Protein AF-A0AAV4CUU0-F1 (afdb_monomer_lite)

Sequence (108 aa):
MEKHHKYASILYEVKQIEFQIRSVKEDINSLKQEMEILRLEQKWGIDSAGNRTVPTAEDQAVELSQKLVDYPFLVEDTVKALRLKKIDLQSDLKELVKRSSDVELSFS

Structure (mmCIF, N/CA/C/O backbone):
data_AF-A0AAV4CUU0-F1
#
_entry.id   AF-A0AAV4CUU0-F1
#
loop_
_atom_site.group_PDB
_atom_site.id
_atom_site.type_symbol
_atom_site.label_atom_id
_atom_site.label_alt_id
_atom_site.label_comp_id
_atom_site.label_asym_id
_atom_site.label_entity_id
_atom_site.label_seq_id
_atom_site.pdbx_PDB_ins_code
_atom_site.Cartn_x
_atom_site.Cartn_y
_atom_site.Cartn_z
_atom_site.occupancy
_atom_site.B_iso_or_equiv
_atom_site.auth_seq_id
_atom_site.auth_comp_id
_atom_site.auth_asym_id
_atom_site.auth_atom_id
_atom_site.pdbx_PDB_model_num
ATOM 1 N N . MET A 1 1 ? 29.923 35.399 -30.303 1.00 63.88 1 MET A N 1
ATOM 2 C CA . MET A 1 1 ? 28.589 35.185 -29.692 1.00 63.88 1 MET A CA 1
ATOM 3 C C . MET A 1 1 ? 27.964 33.841 -30.065 1.00 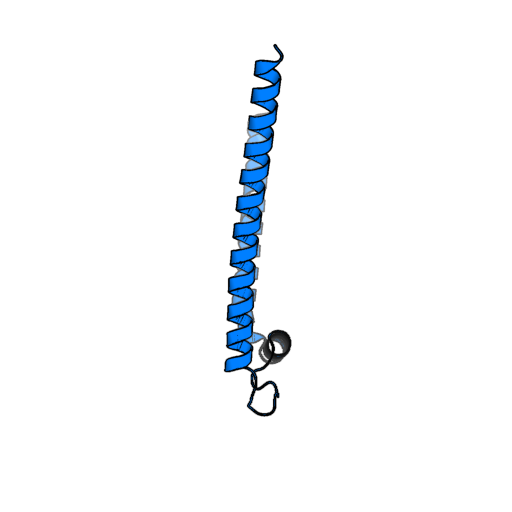63.88 1 MET A C 1
ATOM 5 O O . MET A 1 1 ? 27.523 33.140 -29.169 1.00 63.88 1 MET A O 1
ATOM 9 N N . GLU A 1 2 ? 28.001 33.414 -31.330 1.00 82.00 2 GLU A N 1
ATOM 10 C CA . GLU A 1 2 ? 27.383 32.152 -31.789 1.00 82.00 2 GLU A CA 1
ATOM 11 C C . GLU A 1 2 ? 27.870 30.879 -31.059 1.00 82.00 2 GLU A C 1
ATOM 13 O O . GLU A 1 2 ? 27.068 30.027 -30.685 1.00 82.00 2 GLU A O 1
ATOM 18 N N . LYS A 1 3 ? 29.176 30.772 -30.771 1.00 86.69 3 LYS A N 1
ATOM 19 C CA . LYS A 1 3 ? 29.745 29.638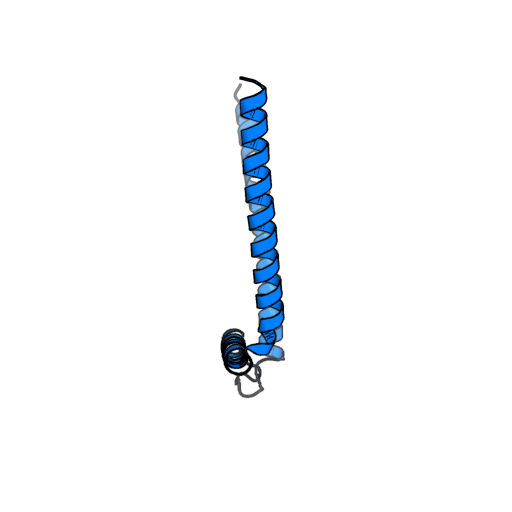 -30.015 1.00 86.69 3 LYS A CA 1
ATOM 20 C C . LYS A 1 3 ? 29.209 29.543 -28.582 1.00 86.69 3 LYS A C 1
ATOM 22 O O . LYS A 1 3 ? 28.949 28.444 -28.107 1.00 86.69 3 LYS A O 1
ATOM 27 N N . HIS A 1 4 ? 29.004 30.681 -27.917 1.00 86.81 4 HIS A N 1
ATOM 28 C CA . HIS A 1 4 ? 28.432 30.715 -26.567 1.00 86.81 4 HIS A CA 1
ATOM 29 C C . HIS A 1 4 ? 26.961 30.295 -26.569 1.00 86.81 4 HIS A C 1
ATOM 31 O O . HIS A 1 4 ? 26.530 29.592 -25.662 1.00 86.81 4 HIS A O 1
ATOM 37 N N . HIS A 1 5 ? 26.212 30.668 -27.609 1.00 89.75 5 HIS A N 1
ATOM 38 C CA . HIS A 1 5 ? 24.814 30.271 -27.753 1.00 89.75 5 HIS A CA 1
ATOM 39 C C . HIS A 1 5 ? 24.674 28.762 -28.009 1.00 89.75 5 HIS A C 1
ATOM 41 O O . HIS A 1 5 ? 23.885 28.095 -27.347 1.00 89.75 5 HIS A O 1
ATOM 47 N N . LYS A 1 6 ? 25.519 28.196 -28.885 1.00 94.69 6 LYS A N 1
ATOM 48 C CA . LYS A 1 6 ? 25.593 26.741 -29.110 1.00 94.69 6 LYS A CA 1
ATOM 49 C C . LYS A 1 6 ? 25.977 25.984 -27.836 1.00 94.69 6 LYS A C 1
ATOM 51 O O . LYS A 1 6 ? 25.340 24.991 -27.508 1.00 94.69 6 LYS A O 1
ATOM 56 N N . TYR A 1 7 ? 26.963 26.480 -27.088 1.00 94.81 7 TYR A N 1
ATOM 57 C CA . TYR A 1 7 ? 27.356 25.892 -25.805 1.00 94.81 7 TYR A CA 1
ATOM 58 C C . TYR A 1 7 ? 26.206 25.895 -24.785 1.00 94.81 7 TYR A C 1
ATOM 60 O O . TYR A 1 7 ? 25.944 24.876 -24.153 1.00 94.81 7 TYR A O 1
ATOM 68 N N . ALA A 1 8 ? 25.483 27.013 -24.661 1.00 95.19 8 ALA A N 1
ATOM 69 C CA . ALA A 1 8 ? 24.335 27.118 -23.764 1.00 95.19 8 ALA A CA 1
ATOM 70 C C . ALA A 1 8 ? 23.187 26.172 -24.161 1.00 95.19 8 ALA A C 1
ATOM 72 O O . ALA A 1 8 ? 22.595 25.545 -23.285 1.00 95.19 8 ALA A O 1
ATOM 73 N N . SER A 1 9 ? 22.915 26.029 -25.464 1.00 96.50 9 SER A N 1
ATOM 74 C CA . SER A 1 9 ? 21.908 25.091 -25.985 1.00 96.50 9 SER A CA 1
ATOM 75 C C . SER A 1 9 ? 22.251 23.645 -25.631 1.00 96.50 9 SER A C 1
ATOM 77 O O . SER A 1 9 ? 21.431 22.943 -25.049 1.00 96.50 9 SER A O 1
ATOM 79 N N . ILE A 1 10 ? 23.494 23.227 -25.890 1.00 96.88 10 ILE A N 1
ATOM 80 C CA . ILE A 1 10 ? 23.960 21.869 -25.574 1.00 96.88 10 ILE A CA 1
ATOM 81 C C . ILE A 1 10 ? 23.881 21.612 -24.065 1.00 96.88 10 ILE A C 1
ATOM 83 O O . ILE A 1 10 ? 23.426 20.555 -23.640 1.00 96.88 10 ILE A O 1
ATOM 87 N N . LEU A 1 11 ? 24.275 22.582 -23.233 1.00 97.06 11 LEU A N 1
ATOM 88 C CA . LEU A 1 11 ? 24.191 22.441 -21.779 1.00 97.06 11 LEU A CA 1
ATOM 89 C C . LEU A 1 11 ? 22.742 22.262 -21.299 1.00 97.06 11 LEU A C 1
ATOM 91 O O . LEU A 1 11 ? 22.490 21.502 -20.364 1.00 97.06 11 LEU A O 1
ATOM 95 N N . TYR A 1 12 ? 21.792 22.962 -21.921 1.00 97.38 12 TYR A N 1
ATOM 96 C CA . TYR A 1 12 ? 20.374 22.801 -21.620 1.00 97.38 12 TYR A CA 1
ATOM 97 C C . TYR A 1 12 ? 19.872 21.408 -22.018 1.00 97.38 12 TYR A C 1
ATOM 99 O O . TYR A 1 12 ? 19.243 20.739 -21.200 1.00 97.38 12 TYR A O 1
ATOM 107 N N . GLU A 1 13 ? 20.203 20.942 -23.222 1.00 97.81 13 GLU A N 1
ATOM 108 C CA . GLU A 1 13 ? 19.837 19.603 -23.697 1.00 97.81 13 GLU A CA 1
ATOM 109 C C . GLU A 1 13 ? 20.405 18.500 -22.797 1.00 97.81 13 GLU A C 1
ATOM 111 O O . GLU A 1 13 ? 19.669 17.597 -22.404 1.00 97.81 13 GLU A O 1
ATOM 116 N N . VAL A 1 14 ? 21.672 18.610 -22.378 1.00 98.06 14 VAL A N 1
ATOM 117 C CA . VAL A 1 14 ? 22.288 17.665 -21.430 1.00 98.06 14 VAL A CA 1
ATOM 118 C C . VAL A 1 14 ? 21.495 17.606 -20.125 1.00 98.06 14 VAL A C 1
ATOM 120 O O . VAL A 1 14 ? 21.162 16.516 -19.666 1.00 98.06 14 VAL A O 1
ATOM 123 N N . LYS A 1 15 ? 21.115 18.756 -19.554 1.00 98.06 15 LYS A N 1
ATOM 124 C CA . LYS A 1 15 ? 20.310 18.795 -18.321 1.00 98.06 15 LYS A CA 1
ATOM 125 C C . LYS A 1 15 ? 18.935 18.146 -18.492 1.00 98.06 15 LYS A C 1
ATOM 127 O O . LYS A 1 15 ? 18.463 17.480 -17.571 1.00 98.06 15 LYS A O 1
ATOM 132 N N . GLN A 1 16 ? 18.291 18.339 -19.645 1.00 98.25 16 GLN A N 1
ATOM 133 C CA . GLN A 1 16 ? 17.004 17.703 -19.944 1.00 98.25 16 GLN A CA 1
ATOM 134 C C . GLN A 1 16 ? 17.149 16.184 -20.055 1.00 98.25 16 GLN A C 1
ATOM 136 O O . GLN A 1 16 ? 16.378 15.447 -19.444 1.00 98.25 16 GLN A O 1
ATOM 141 N N . ILE A 1 17 ? 18.179 15.712 -20.759 1.00 98.31 17 ILE A N 1
ATOM 142 C CA . ILE A 1 17 ? 18.470 14.282 -20.893 1.00 98.31 17 ILE A CA 1
ATOM 143 C C . ILE A 1 17 ? 18.784 13.664 -19.525 1.00 98.31 17 ILE A C 1
ATOM 145 O O . ILE A 1 17 ? 18.261 12.604 -19.195 1.00 98.31 17 ILE A O 1
ATOM 149 N N . GLU A 1 18 ? 19.576 14.327 -18.682 1.00 98.38 18 GLU A N 1
ATOM 150 C CA . GLU A 1 18 ? 19.858 13.857 -17.320 1.00 98.38 18 GLU A CA 1
ATOM 151 C C . GLU A 1 18 ? 18.591 13.736 -16.467 1.00 98.38 18 GLU A C 1
ATOM 153 O O . GLU A 1 18 ? 18.452 12.782 -15.697 1.00 98.38 18 GLU A O 1
ATOM 158 N N . PHE A 1 19 ? 17.663 14.687 -16.596 1.00 98.31 19 PHE A N 1
ATOM 159 C CA . PHE A 1 19 ? 16.367 14.620 -15.926 1.00 98.31 19 PHE A CA 1
ATOM 160 C C . PHE A 1 19 ? 15.542 13.426 -16.420 1.00 98.31 19 PHE A C 1
ATOM 162 O O . PHE A 1 19 ? 15.065 12.637 -15.605 1.00 98.31 19 PHE A O 1
ATOM 169 N N . GLN A 1 20 ? 15.445 13.242 -17.738 1.00 98.38 20 GLN A N 1
ATOM 170 C CA . GLN A 1 20 ? 14.737 12.109 -18.337 1.00 98.38 20 GLN A CA 1
ATOM 171 C C . GLN A 1 20 ? 15.341 10.765 -17.910 1.00 98.38 20 GLN A C 1
ATOM 173 O O . GLN A 1 20 ? 14.606 9.851 -17.548 1.00 98.38 20 GLN A O 1
ATOM 178 N N . ILE A 1 21 ? 16.673 10.651 -17.867 1.00 98.38 21 ILE A N 1
ATOM 179 C CA . ILE A 1 21 ? 17.365 9.444 -17.389 1.00 98.38 21 ILE A CA 1
ATOM 180 C C . ILE A 1 21 ? 16.991 9.133 -15.937 1.00 98.38 21 ILE A C 1
ATOM 182 O O . ILE A 1 21 ? 16.811 7.963 -15.598 1.00 98.38 21 ILE A O 1
ATOM 186 N N . ARG A 1 22 ? 16.897 10.145 -15.063 1.00 98.44 22 ARG A N 1
ATOM 187 C CA . ARG A 1 22 ? 16.471 9.932 -13.670 1.00 98.44 22 ARG A CA 1
ATOM 188 C C . ARG A 1 22 ? 15.024 9.453 -13.594 1.00 98.44 22 ARG A C 1
ATOM 190 O O . ARG A 1 22 ? 14.790 8.436 -12.954 1.00 98.44 22 ARG A O 1
ATOM 197 N N . SER A 1 23 ? 14.111 10.108 -14.310 1.00 98.38 23 SER A N 1
ATOM 198 C CA . SER A 1 23 ? 12.695 9.715 -14.361 1.00 98.38 23 SER A CA 1
ATOM 199 C C . SER A 1 23 ? 12.529 8.265 -14.817 1.00 98.38 23 SER A C 1
ATOM 201 O O . SER A 1 23 ? 11.920 7.460 -14.126 1.00 98.38 23 SER A O 1
ATOM 203 N N . VAL A 1 24 ? 13.169 7.881 -15.926 1.00 98.50 24 VAL A N 1
ATOM 204 C CA . VAL A 1 24 ? 13.076 6.509 -16.448 1.00 98.50 24 VAL A CA 1
ATOM 205 C C . VAL A 1 24 ? 13.667 5.489 -15.469 1.00 98.50 24 VAL A C 1
ATOM 207 O O . VAL A 1 24 ? 13.171 4.371 -15.363 1.00 98.50 24 VAL A O 1
ATOM 210 N N . LYS A 1 25 ?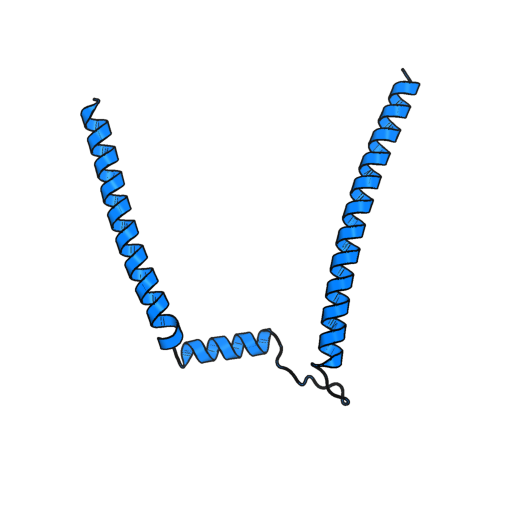 14.724 5.842 -14.727 1.00 98.44 25 LYS A N 1
ATOM 211 C CA . LYS A 1 25 ? 15.269 4.960 -13.682 1.00 98.44 25 LYS A CA 1
ATOM 212 C C . LYS A 1 25 ? 14.281 4.743 -12.538 1.00 98.44 25 LYS A C 1
ATOM 214 O O . LYS A 1 25 ? 14.222 3.630 -12.017 1.00 98.44 25 LYS A O 1
ATOM 219 N N . GLU A 1 26 ? 13.551 5.779 -12.141 1.00 98.38 26 GLU A N 1
ATOM 220 C CA . GLU A 1 26 ? 12.500 5.681 -11.125 1.00 98.38 26 GLU A CA 1
ATOM 221 C C . GLU A 1 26 ? 11.364 4.783 -11.623 1.00 98.38 26 GLU A C 1
ATOM 223 O O . GLU A 1 26 ? 11.032 3.813 -10.944 1.00 98.38 26 GLU A O 1
ATOM 228 N N . ASP A 1 27 ? 10.888 4.994 -12.852 1.00 98.44 27 ASP A N 1
ATOM 229 C CA . ASP A 1 27 ? 9.844 4.166 -13.469 1.00 98.44 27 ASP A CA 1
ATOM 230 C C . ASP A 1 27 ? 10.257 2.689 -13.563 1.00 98.44 27 ASP A C 1
ATOM 232 O O . ASP A 1 27 ? 9.495 1.793 -13.198 1.00 98.44 27 ASP A O 1
ATOM 236 N N . ILE A 1 28 ? 11.496 2.409 -13.988 1.00 98.38 28 ILE A N 1
ATOM 237 C CA . ILE A 1 28 ? 12.038 1.041 -14.039 1.00 98.38 28 ILE A CA 1
ATOM 238 C C . ILE A 1 28 ? 12.052 0.400 -12.648 1.00 98.38 28 ILE A C 1
ATOM 240 O O . ILE A 1 28 ? 11.794 -0.798 -12.520 1.00 98.38 28 ILE A O 1
ATOM 244 N N . ASN A 1 29 ? 12.387 1.158 -11.604 1.00 98.19 29 ASN A N 1
ATOM 245 C CA 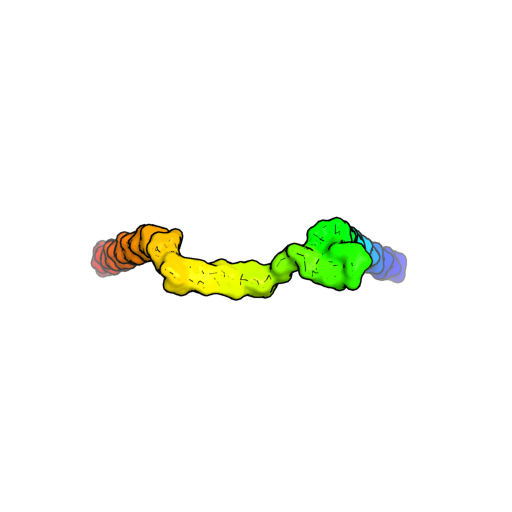. ASN A 1 29 ? 12.408 0.628 -10.244 1.00 98.19 29 ASN A CA 1
ATOM 246 C C . ASN A 1 29 ? 10.995 0.342 -9.727 1.00 98.19 29 ASN A C 1
ATOM 248 O O . ASN A 1 29 ? 10.794 -0.718 -9.134 1.00 98.19 29 ASN A O 1
ATOM 252 N N . SER A 1 30 ? 10.028 1.220 -10.000 1.00 97.94 30 SER A N 1
ATOM 253 C CA . SER A 1 30 ? 8.615 0.994 -9.673 1.00 97.94 30 SER A CA 1
ATOM 254 C C . SER A 1 30 ? 8.078 -0.253 -10.377 1.00 97.94 30 SER A C 1
ATOM 256 O O . SER A 1 30 ? 7.559 -1.156 -9.727 1.00 97.94 30 SER A O 1
ATOM 258 N N . LEU A 1 31 ? 8.331 -0.390 -11.683 1.00 98.25 31 LEU A N 1
ATOM 259 C CA . LEU A 1 31 ? 7.916 -1.566 -12.455 1.00 98.25 31 LEU A CA 1
ATOM 260 C C . LEU A 1 31 ? 8.538 -2.868 -11.938 1.00 98.25 31 LEU A C 1
ATOM 262 O O . LEU A 1 31 ? 7.877 -3.903 -11.904 1.00 98.25 31 LEU A O 1
ATOM 266 N N . LYS A 1 32 ? 9.805 -2.840 -11.504 1.00 97.88 32 LYS A N 1
ATOM 267 C CA . LYS A 1 32 ? 10.439 -4.012 -10.877 1.00 97.88 32 LYS A CA 1
ATOM 268 C C . LYS A 1 32 ? 9.737 -4.422 -9.585 1.00 97.88 32 LYS A C 1
ATOM 270 O O . LYS A 1 32 ? 9.610 -5.617 -9.331 1.00 97.88 32 LYS A O 1
ATOM 275 N N . GLN A 1 33 ? 9.308 -3.455 -8.776 1.00 97.56 33 GLN A N 1
ATOM 276 C CA . GLN A 1 33 ? 8.567 -3.729 -7.545 1.00 97.56 33 GLN A CA 1
ATOM 277 C C . GLN A 1 33 ? 7.184 -4.307 -7.856 1.00 97.56 33 GLN A C 1
ATOM 279 O O . GLN A 1 33 ? 6.824 -5.335 -7.289 1.00 97.56 33 GLN A O 1
ATOM 284 N N . GLU A 1 34 ? 6.452 -3.716 -8.803 1.00 96.75 34 GLU A N 1
ATOM 285 C CA . GLU A 1 34 ? 5.146 -4.221 -9.248 1.00 96.75 34 GLU A CA 1
ATOM 286 C C . GLU A 1 34 ? 5.241 -5.649 -9.799 1.00 96.75 34 GLU A C 1
ATOM 288 O O . GLU A 1 34 ? 4.454 -6.517 -9.422 1.00 96.75 34 GLU A O 1
ATOM 293 N N . MET A 1 35 ? 6.247 -5.933 -10.632 1.00 96.56 35 MET A N 1
ATOM 294 C CA . MET A 1 35 ? 6.484 -7.285 -11.142 1.00 96.56 35 MET A CA 1
ATOM 295 C C . MET A 1 35 ? 6.751 -8.296 -10.026 1.00 96.56 35 MET A C 1
ATOM 297 O O . MET A 1 35 ? 6.274 -9.427 -10.109 1.00 96.56 35 MET A O 1
ATOM 301 N N . GLU A 1 36 ? 7.512 -7.922 -8.997 1.00 95.69 36 GLU A N 1
ATOM 302 C CA . GLU A 1 36 ? 7.786 -8.823 -7.877 1.00 95.69 36 GLU A CA 1
ATOM 303 C C . GLU A 1 36 ? 6.527 -9.086 -7.044 1.00 95.69 36 GLU A C 1
ATOM 305 O O . GLU A 1 36 ? 6.279 -10.232 -6.666 1.00 95.69 36 GLU A O 1
ATOM 310 N N . ILE A 1 37 ? 5.693 -8.065 -6.824 1.00 91.19 37 ILE A N 1
ATOM 311 C CA . ILE A 1 37 ? 4.389 -8.219 -6.165 1.00 91.19 37 ILE A CA 1
ATOM 312 C C . ILE A 1 37 ? 3.517 -9.198 -6.956 1.00 91.19 37 ILE A C 1
ATOM 314 O O . ILE A 1 37 ? 3.069 -10.197 -6.398 1.00 91.19 37 ILE A O 1
ATOM 318 N N . LEU A 1 38 ? 3.358 -8.987 -8.266 1.00 90.62 38 LEU A N 1
ATOM 319 C CA . LEU A 1 38 ? 2.562 -9.870 -9.126 1.00 90.62 38 LEU A CA 1
ATOM 320 C C . LEU A 1 38 ? 3.102 -11.304 -9.148 1.00 90.62 38 LEU A C 1
ATOM 322 O O . LEU A 1 38 ? 2.337 -12.268 -9.108 1.00 90.62 38 LEU A O 1
ATOM 326 N N . ARG A 1 39 ? 4.429 -11.472 -9.170 1.00 93.12 39 ARG A N 1
ATOM 327 C CA . ARG A 1 39 ? 5.068 -12.792 -9.104 1.00 93.12 39 ARG A CA 1
ATOM 328 C C . ARG A 1 39 ? 4.745 -13.503 -7.789 1.00 93.12 39 ARG A C 1
ATOM 330 O O . ARG A 1 39 ? 4.532 -14.717 -7.783 1.00 93.12 39 ARG A O 1
ATOM 337 N N . LEU A 1 40 ? 4.739 -12.777 -6.672 1.00 89.88 40 LEU A N 1
ATOM 338 C CA . LEU A 1 40 ? 4.373 -13.321 -5.366 1.00 89.88 40 LEU A CA 1
ATOM 339 C C . LEU A 1 40 ? 2.879 -13.649 -5.292 1.00 89.88 40 LEU A C 1
ATOM 341 O O . LEU A 1 40 ? 2.541 -14.730 -4.813 1.00 89.88 40 LEU A O 1
ATOM 345 N N . GLU A 1 41 ? 2.007 -12.789 -5.816 1.00 87.12 41 GLU A N 1
ATOM 346 C CA . GLU A 1 41 ? 0.568 -13.057 -5.908 1.00 87.12 41 GLU A CA 1
ATOM 347 C C . GLU A 1 41 ? 0.277 -14.307 -6.735 1.00 87.12 41 GLU A C 1
ATOM 349 O O . GLU A 1 41 ? -0.484 -15.166 -6.301 1.00 87.12 41 GLU A O 1
ATOM 354 N N . GLN A 1 42 ? 0.932 -14.470 -7.884 1.00 87.69 42 GLN A N 1
ATOM 355 C CA . GLN A 1 42 ? 0.776 -15.672 -8.698 1.00 87.69 42 GLN A CA 1
ATOM 356 C C . GLN A 1 42 ? 1.285 -16.923 -7.973 1.00 87.69 42 GLN A C 1
ATOM 358 O O . GLN A 1 42 ? 0.685 -17.987 -8.079 1.00 87.69 42 GLN A O 1
ATOM 363 N N . LYS A 1 43 ? 2.401 -16.812 -7.244 1.00 88.94 43 LYS A N 1
ATOM 364 C CA . LYS A 1 43 ? 3.014 -17.950 -6.551 1.00 88.94 43 LYS A CA 1
ATOM 365 C C . LYS A 1 43 ? 2.220 -18.401 -5.323 1.00 88.94 43 LYS A C 1
ATOM 367 O O . LYS A 1 43 ? 2.225 -19.590 -5.016 1.00 88.94 43 LYS A O 1
ATOM 372 N N . TRP A 1 44 ? 1.627 -17.462 -4.591 1.00 88.81 44 TRP A N 1
ATOM 373 C CA . TRP A 1 44 ? 1.075 -17.720 -3.257 1.00 88.81 44 TRP A CA 1
ATOM 374 C C . TRP A 1 44 ? -0.417 -17.440 -3.130 1.00 88.81 44 TRP A C 1
ATOM 376 O O . TRP A 1 44 ? -1.053 -17.983 -2.233 1.00 88.81 44 TRP A O 1
ATOM 386 N N . GLY A 1 45 ? -0.967 -16.594 -3.995 1.00 87.31 45 GLY A N 1
ATOM 387 C CA . GLY A 1 45 ? -2.357 -16.165 -3.936 1.00 87.31 45 GLY A CA 1
ATOM 388 C C . GLY A 1 45 ? -3.279 -16.842 -4.938 1.00 87.31 45 GLY A C 1
ATOM 389 O O . GLY A 1 45 ? -4.473 -16.562 -4.901 1.00 87.31 45 GLY A O 1
ATOM 390 N N . ILE A 1 46 ? -2.758 -17.701 -5.818 1.00 89.56 46 ILE A N 1
ATOM 391 C CA . ILE A 1 46 ? -3.525 -18.415 -6.845 1.00 89.56 46 ILE A CA 1
ATOM 392 C C . ILE A 1 46 ? -3.163 -19.909 -6.797 1.00 89.56 46 ILE A C 1
ATOM 394 O O . ILE A 1 46 ? -1.987 -20.258 -6.694 1.00 89.56 46 ILE A O 1
ATOM 398 N N . ASP A 1 47 ? -4.159 -20.796 -6.843 1.00 87.94 47 ASP A N 1
ATOM 399 C CA . ASP A 1 47 ? -3.952 -22.248 -6.925 1.00 87.94 47 ASP A CA 1
ATOM 400 C C . ASP A 1 47 ? -3.680 -22.737 -8.361 1.00 87.94 47 ASP A C 1
ATOM 402 O O . ASP A 1 47 ? -3.678 -21.985 -9.336 1.00 87.94 47 ASP A O 1
ATOM 406 N N . SER A 1 48 ? -3.464 -24.045 -8.512 1.00 86.12 48 SER A N 1
ATOM 407 C CA . SER A 1 48 ? -3.248 -24.686 -9.815 1.00 86.12 48 SER A CA 1
ATOM 408 C C . SER A 1 48 ? -4.466 -24.653 -10.747 1.00 86.12 48 SER A C 1
ATOM 410 O O . SER A 1 48 ? -4.308 -24.896 -11.943 1.00 86.12 48 SER A O 1
ATOM 412 N N . ALA A 1 49 ? -5.661 -24.361 -10.230 1.00 89.38 49 ALA A N 1
ATOM 413 C CA . ALA A 1 49 ? -6.886 -24.197 -11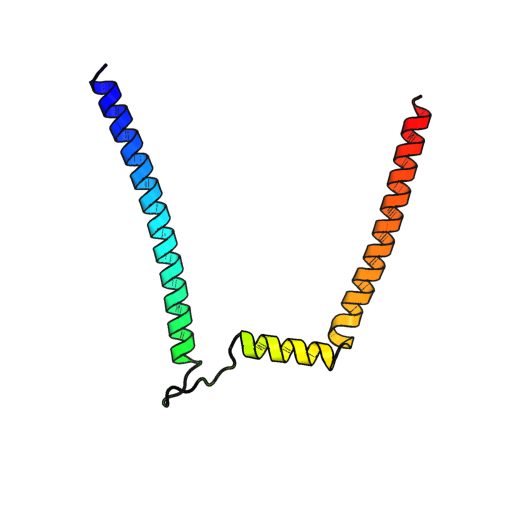.007 1.00 89.38 49 ALA A CA 1
ATOM 414 C C . ALA A 1 49 ? -7.139 -22.729 -11.403 1.00 89.38 49 ALA A C 1
ATOM 416 O O . ALA A 1 49 ? -8.119 -22.446 -12.092 1.00 89.38 49 ALA A O 1
ATOM 417 N N . GLY A 1 50 ? -6.252 -21.805 -11.016 1.00 85.69 50 GLY A N 1
ATOM 418 C CA . GLY A 1 50 ? -6.386 -20.380 -11.305 1.00 85.69 50 GLY A CA 1
ATOM 419 C C . GLY A 1 50 ? -7.313 -19.641 -10.340 1.00 85.69 50 GLY A C 1
ATOM 420 O O . GLY A 1 50 ? -7.636 -18.479 -10.584 1.00 85.69 50 GLY A O 1
ATOM 421 N N . ASN A 1 51 ? -7.738 -20.281 -9.250 1.00 88.38 51 ASN A N 1
ATOM 422 C CA . ASN A 1 51 ? -8.583 -19.649 -8.247 1.00 88.38 51 ASN A CA 1
ATOM 423 C C . ASN A 1 51 ? -7.729 -18.935 -7.209 1.00 88.38 51 ASN A C 1
ATOM 425 O O . ASN A 1 51 ? -6.680 -19.427 -6.789 1.00 88.38 51 ASN A O 1
ATOM 429 N N . ARG A 1 52 ? -8.210 -17.779 -6.757 1.00 87.62 52 ARG A N 1
ATOM 430 C CA . ARG A 1 52 ? -7.563 -17.032 -5.684 1.00 87.62 52 ARG A CA 1
ATOM 431 C C . ARG A 1 52 ? -7.719 -17.779 -4.353 1.00 87.62 52 ARG A C 1
ATOM 433 O O . ARG A 1 52 ? -8.831 -18.110 -3.954 1.00 87.62 52 ARG A O 1
ATOM 440 N N . THR A 1 53 ? -6.603 -18.033 -3.676 1.00 88.94 53 THR A N 1
ATOM 441 C CA . THR A 1 53 ? -6.531 -18.790 -2.412 1.00 88.94 53 THR A CA 1
ATOM 442 C C . THR A 1 53 ? -6.364 -17.909 -1.183 1.00 88.94 53 THR A C 1
ATOM 444 O O . THR A 1 53 ? -6.631 -18.355 -0.068 1.00 88.94 53 THR A O 1
ATOM 447 N N . VAL A 1 54 ? -5.919 -16.666 -1.374 1.00 86.88 54 VAL A N 1
ATOM 448 C CA . VAL A 1 54 ? -5.748 -15.673 -0.309 1.00 86.88 54 VAL A CA 1
ATOM 449 C C . VAL A 1 54 ? -6.734 -14.518 -0.506 1.00 86.88 54 VAL A C 1
ATOM 451 O O . VAL A 1 54 ? -6.923 -14.092 -1.646 1.00 86.88 54 VAL A O 1
ATOM 454 N N . PRO A 1 55 ? -7.354 -13.991 0.564 1.00 86.38 55 PRO A N 1
ATOM 455 C CA . PRO A 1 55 ? -8.255 -12.844 0.463 1.00 86.38 55 PRO A CA 1
ATOM 456 C C . PRO A 1 55 ? -7.547 -11.621 -0.123 1.00 86.38 55 PRO A C 1
ATOM 458 O O . PRO A 1 55 ? -6.371 -11.389 0.185 1.00 86.38 55 PRO A O 1
ATOM 461 N N . THR A 1 56 ? -8.251 -10.826 -0.933 1.00 86.00 56 THR A N 1
ATOM 462 C CA . THR A 1 56 ? -7.691 -9.565 -1.442 1.00 86.00 56 THR A CA 1
ATOM 463 C C . THR A 1 56 ? -7.548 -8.527 -0.332 1.00 86.00 56 THR A C 1
ATOM 465 O O . THR A 1 56 ? -8.058 -8.696 0.776 1.00 86.00 56 THR A O 1
ATOM 468 N N . ALA A 1 57 ? -6.861 -7.422 -0.625 1.00 85.38 57 ALA A N 1
ATOM 469 C CA . ALA A 1 57 ? -6.796 -6.295 0.299 1.00 85.38 57 ALA A CA 1
ATOM 470 C C . ALA A 1 57 ? -8.199 -5.748 0.624 1.00 85.38 57 ALA A C 1
ATOM 472 O O . ALA A 1 57 ? -8.475 -5.406 1.771 1.00 85.38 57 ALA A O 1
ATOM 473 N N . GLU A 1 58 ? -9.098 -5.708 -0.361 1.00 88.94 58 GLU A N 1
ATOM 474 C CA . GLU A 1 58 ? -10.492 -5.304 -0.180 1.00 88.94 58 GLU A CA 1
ATOM 475 C C . GLU A 1 58 ? -11.251 -6.283 0.721 1.00 88.94 58 GLU A C 1
ATOM 477 O O . GLU A 1 58 ? -11.914 -5.842 1.660 1.00 88.94 58 GLU A O 1
ATOM 482 N N . ASP A 1 59 ? -11.103 -7.594 0.499 1.00 90.94 59 ASP A N 1
ATOM 483 C CA . ASP A 1 59 ? -11.727 -8.617 1.347 1.00 90.94 59 ASP A CA 1
ATOM 484 C C . ASP A 1 59 ? -11.260 -8.481 2.805 1.00 90.94 59 ASP A C 1
ATOM 486 O O . ASP A 1 59 ? -12.067 -8.480 3.738 1.00 90.94 59 ASP A O 1
ATOM 490 N N . GLN A 1 60 ? -9.952 -8.290 3.006 1.00 92.25 60 GLN A N 1
ATOM 491 C CA . GLN A 1 60 ? -9.358 -8.083 4.329 1.00 92.25 60 GLN A CA 1
ATOM 492 C C . GLN A 1 60 ? -9.851 -6.785 4.981 1.00 92.25 60 GLN A C 1
ATOM 494 O O . GLN A 1 60 ? -10.114 -6.758 6.184 1.00 92.25 60 GLN A O 1
ATOM 499 N N . ALA A 1 61 ? -9.999 -5.705 4.210 1.00 93.62 61 ALA A N 1
ATOM 500 C CA . ALA A 1 61 ? -10.503 -4.429 4.711 1.00 93.62 61 ALA A CA 1
ATOM 501 C C . ALA A 1 61 ? -11.964 -4.532 5.168 1.00 93.62 61 ALA A C 1
ATOM 503 O O . ALA A 1 61 ? -12.332 -3.960 6.200 1.00 93.62 61 ALA A O 1
ATOM 504 N N . VAL A 1 62 ? -12.789 -5.289 4.442 1.00 95.19 62 VAL A N 1
ATOM 505 C CA . VAL A 1 62 ? -14.173 -5.578 4.836 1.00 95.19 62 VAL A CA 1
ATOM 506 C C . VAL A 1 62 ? -14.199 -6.416 6.114 1.00 95.19 62 VAL A C 1
ATOM 508 O O . VAL A 1 62 ? -14.906 -6.059 7.055 1.00 95.19 62 VAL A O 1
ATOM 511 N N . GLU A 1 63 ? -13.388 -7.475 6.197 1.00 93.88 63 GLU A N 1
ATOM 512 C CA . GLU A 1 63 ? -13.300 -8.322 7.393 1.00 93.88 63 GLU A CA 1
ATOM 513 C C . GLU A 1 63 ? -12.873 -7.520 8.633 1.00 93.88 63 GLU A C 1
ATOM 515 O O . GLU A 1 63 ? -13.486 -7.631 9.696 1.00 93.88 63 GLU A O 1
ATOM 520 N N . LEU A 1 64 ? -11.845 -6.677 8.504 1.00 92.50 64 LEU A N 1
ATOM 521 C CA . LEU A 1 64 ? -11.390 -5.799 9.582 1.00 92.50 64 LEU A CA 1
ATOM 522 C C . LEU A 1 64 ? -12.481 -4.816 10.007 1.00 92.50 64 LEU A C 1
ATOM 524 O O . LEU A 1 64 ? -12.697 -4.622 11.203 1.00 92.50 64 LEU A O 1
ATOM 528 N N . SER A 1 65 ? -13.190 -4.227 9.044 1.00 92.75 65 SER A N 1
ATOM 529 C CA . SER A 1 65 ? -14.294 -3.305 9.322 1.00 92.75 65 SER A CA 1
ATOM 530 C C . SER A 1 65 ? -15.414 -3.997 10.096 1.00 92.75 65 SER A C 1
ATOM 532 O O . SER A 1 65 ? -15.909 -3.445 11.077 1.00 92.75 65 SER A O 1
ATOM 534 N N . GLN A 1 66 ? -15.762 -5.230 9.720 1.00 94.69 66 GLN A N 1
ATOM 535 C CA . GLN A 1 66 ? -16.753 -6.021 10.445 1.00 94.69 66 GLN A CA 1
ATOM 536 C C . GLN A 1 66 ? -16.277 -6.351 11.865 1.00 94.69 66 GLN A C 1
ATOM 538 O O . GLN A 1 66 ? -17.016 -6.140 12.822 1.00 94.69 66 GLN A O 1
ATOM 543 N N . LYS A 1 67 ? -15.014 -6.763 12.037 1.00 93.25 67 LYS A N 1
ATOM 544 C CA . LYS A 1 67 ? -14.438 -7.010 13.370 1.00 93.25 67 LYS A CA 1
ATOM 545 C C . LYS A 1 67 ? -14.469 -5.772 14.263 1.00 93.25 67 LYS A C 1
ATOM 547 O O . LYS A 1 67 ? -14.669 -5.909 15.463 1.00 93.25 67 LYS A O 1
ATOM 552 N N . LEU A 1 68 ? -14.285 -4.573 13.713 1.00 92.00 68 LEU A N 1
ATOM 553 C CA . LEU A 1 68 ? -14.395 -3.329 14.483 1.00 92.00 68 LEU A CA 1
ATOM 554 C C . LEU A 1 68 ? -15.833 -3.042 14.937 1.00 92.00 68 LEU A C 1
ATOM 556 O O . LEU A 1 68 ? -16.020 -2.457 16.003 1.00 92.00 68 LEU A O 1
ATOM 560 N N . VAL A 1 69 ? -16.833 -3.456 14.154 1.00 91.62 69 VAL A N 1
ATOM 561 C CA . VAL A 1 69 ? -18.251 -3.376 14.539 1.00 91.62 69 VAL A CA 1
ATOM 562 C C . VAL A 1 69 ? -18.582 -4.404 15.620 1.00 91.62 69 VAL A C 1
ATOM 564 O O . VAL A 1 69 ? -19.244 -4.061 16.597 1.00 91.62 69 VAL A O 1
ATOM 567 N N . ASP A 1 70 ? -18.099 -5.636 15.469 1.00 94.50 70 ASP A N 1
ATOM 568 C CA . ASP A 1 70 ? -18.399 -6.741 16.388 1.00 94.50 70 ASP A CA 1
ATOM 569 C C . ASP A 1 70 ? -17.634 -6.619 17.716 1.00 94.50 70 ASP A C 1
ATOM 571 O O . ASP A 1 70 ? -18.124 -7.015 18.776 1.00 94.50 70 ASP A O 1
ATOM 575 N N . TYR A 1 71 ? -16.434 -6.037 17.670 1.00 92.62 71 TYR A N 1
ATOM 576 C CA . TYR A 1 71 ? -15.521 -5.900 18.802 1.00 92.62 71 TYR A CA 1
ATOM 577 C C . TYR A 1 71 ? -15.046 -4.445 18.967 1.00 92.62 71 TYR A C 1
ATOM 579 O O . TYR A 1 71 ? -13.845 -4.164 18.883 1.00 92.62 71 TYR A O 1
ATOM 587 N N . PRO A 1 72 ? -15.956 -3.496 19.258 1.00 88.06 72 PRO A N 1
ATOM 588 C CA . PRO A 1 72 ? -15.609 -2.078 19.375 1.00 88.06 72 PRO A CA 1
ATOM 589 C C . PRO A 1 72 ? -14.598 -1.816 20.500 1.00 88.06 72 PRO A C 1
ATOM 591 O O . PRO A 1 72 ? -13.790 -0.889 20.410 1.00 88.06 72 PRO A O 1
ATOM 594 N N . PHE A 1 73 ? -14.568 -2.679 21.523 1.00 89.50 73 PHE A N 1
ATOM 595 C CA . PHE A 1 73 ? -13.615 -2.596 22.628 1.00 89.50 73 PHE A CA 1
ATOM 596 C C . PHE A 1 73 ? -12.148 -2.671 22.180 1.00 89.50 73 PHE A C 1
ATOM 598 O O . PHE A 1 73 ? -11.289 -2.137 22.876 1.00 89.50 73 PHE A O 1
ATOM 605 N N . LEU A 1 74 ? -11.850 -3.261 21.012 1.00 86.06 74 LEU A N 1
ATOM 606 C CA . LEU A 1 74 ? -10.487 -3.326 20.469 1.00 86.06 74 LEU A CA 1
ATOM 607 C C . LEU A 1 74 ? -9.881 -1.939 20.218 1.00 86.06 74 LEU A C 1
ATOM 609 O O . LEU A 1 74 ? -8.662 -1.791 20.246 1.00 86.06 74 LEU A O 1
ATOM 613 N N . VAL A 1 75 ? -10.719 -0.925 19.981 1.00 90.12 75 VAL A N 1
ATOM 614 C CA . VAL A 1 75 ? -10.283 0.461 19.746 1.00 90.12 75 VAL A CA 1
ATOM 615 C C . VAL A 1 75 ? -10.732 1.424 20.842 1.00 90.12 75 VAL A C 1
ATOM 617 O O . VAL A 1 75 ? -10.306 2.581 20.857 1.00 90.12 75 VAL A O 1
ATOM 620 N N . GLU A 1 76 ? -11.568 0.977 21.781 1.00 90.81 76 GLU A N 1
ATOM 621 C CA . GLU A 1 76 ? -12.133 1.838 22.822 1.00 90.81 76 GLU A CA 1
ATOM 622 C C . GLU A 1 76 ? -11.072 2.498 23.696 1.00 90.81 76 GLU A C 1
ATOM 624 O O . GLU A 1 76 ? -11.184 3.691 23.975 1.00 90.81 76 GLU A O 1
ATOM 629 N N . ASP A 1 77 ? -10.052 1.758 24.127 1.00 90.38 77 ASP A N 1
ATOM 630 C CA . ASP A 1 77 ? -9.023 2.297 25.020 1.00 90.38 77 ASP A CA 1
ATOM 631 C C . ASP A 1 77 ? -8.194 3.375 24.324 1.00 90.38 77 ASP A C 1
ATOM 633 O O . ASP A 1 77 ? -7.928 4.436 24.896 1.00 90.38 77 ASP A O 1
ATOM 637 N N . THR A 1 78 ? -7.876 3.168 23.044 1.00 91.19 78 THR A N 1
ATOM 638 C CA . THR A 1 78 ? -7.225 4.185 22.213 1.00 91.19 78 THR A CA 1
ATOM 639 C C . THR A 1 78 ? -8.125 5.407 22.034 1.00 91.19 78 THR A C 1
ATOM 641 O O . THR A 1 78 ? -7.670 6.537 22.203 1.00 91.19 78 THR A O 1
ATOM 644 N N . VAL A 1 79 ? -9.419 5.214 21.760 1.00 93.00 79 VAL A N 1
ATOM 645 C CA . VAL A 1 79 ? -10.384 6.318 21.631 1.00 93.00 79 VAL A CA 1
ATOM 646 C C . VAL A 1 79 ? -10.526 7.092 22.946 1.00 93.00 79 VAL A C 1
ATOM 648 O O . VAL A 1 79 ? -10.554 8.324 22.926 1.00 93.00 79 VAL A O 1
ATOM 651 N N . LYS A 1 80 ? -10.582 6.409 24.095 1.00 94.50 80 LYS A N 1
ATOM 652 C CA . LYS A 1 80 ? -10.630 7.031 25.429 1.00 94.50 80 LYS A CA 1
ATOM 653 C C . LYS A 1 80 ? -9.369 7.855 25.686 1.00 94.50 80 LYS A C 1
ATOM 655 O O . LYS A 1 80 ? -9.484 9.029 26.036 1.00 94.50 80 LYS A O 1
ATOM 660 N N . ALA A 1 81 ? -8.190 7.290 25.430 1.00 94.88 81 ALA A N 1
ATOM 661 C CA . ALA A 1 81 ? -6.917 7.992 25.582 1.00 94.88 81 ALA A CA 1
ATOM 662 C C . ALA A 1 81 ? -6.832 9.244 24.690 1.00 94.88 81 ALA A C 1
ATOM 664 O O . ALA A 1 81 ? -6.435 10.314 25.150 1.00 94.88 81 ALA A O 1
ATOM 665 N N . LEU A 1 82 ? -7.267 9.145 23.430 1.00 96.19 82 LEU A N 1
ATOM 666 C CA . LEU A 1 82 ? -7.297 10.280 22.505 1.00 96.19 82 LEU A CA 1
ATOM 667 C C . LEU A 1 82 ? -8.281 11.370 22.947 1.00 96.19 82 LEU A C 1
ATOM 669 O O . LEU A 1 82 ? -7.981 12.557 22.815 1.00 96.19 82 LEU A O 1
ATOM 673 N N . ARG A 1 83 ? -9.442 10.992 23.495 1.00 96.75 83 ARG A N 1
ATOM 674 C CA . ARG A 1 83 ? -10.415 11.950 24.043 1.00 96.75 83 ARG A CA 1
ATOM 675 C C . ARG A 1 83 ? -9.864 12.693 25.255 1.00 96.75 83 ARG A C 1
ATOM 677 O O . ARG A 1 83 ? -10.031 13.906 25.314 1.00 96.75 83 ARG A O 1
ATOM 684 N N . LEU A 1 84 ? -9.193 11.996 26.170 1.00 97.00 84 LEU A N 1
ATOM 685 C CA . LEU A 1 84 ? -8.537 12.620 27.324 1.00 97.00 84 LEU A CA 1
ATOM 686 C C . LEU A 1 84 ? -7.452 13.597 26.870 1.00 97.00 84 LEU A C 1
ATOM 688 O O . LEU A 1 84 ? -7.518 14.777 27.191 1.00 97.00 84 LEU A O 1
ATOM 692 N N . LYS A 1 85 ? -6.550 13.148 25.990 1.00 97.38 85 LYS A N 1
ATOM 693 C CA . LYS A 1 85 ? -5.489 14.002 25.444 1.00 97.38 85 LYS A CA 1
ATOM 694 C C . LYS A 1 85 ? -6.033 15.244 24.731 1.00 97.38 85 LYS A C 1
ATOM 696 O O . LYS A 1 85 ? -5.439 16.315 24.812 1.00 97.38 85 LYS A O 1
ATOM 701 N N . LYS A 1 86 ? -7.165 15.124 24.027 1.00 96.88 86 LYS A N 1
ATOM 702 C CA . LYS A 1 86 ? -7.851 16.273 23.417 1.00 96.88 86 LYS A CA 1
ATOM 703 C C . LYS A 1 86 ? -8.309 17.280 24.475 1.00 96.88 86 LYS A C 1
ATOM 705 O O . LYS A 1 86 ? -8.167 18.476 24.242 1.00 96.88 86 LYS A O 1
ATOM 710 N N . ILE A 1 87 ? -8.876 16.815 25.587 1.00 97.62 87 ILE A N 1
ATOM 711 C CA . ILE A 1 87 ? -9.345 17.682 26.676 1.00 97.62 87 ILE A CA 1
ATOM 712 C C . ILE A 1 87 ? -8.164 18.430 27.300 1.00 97.62 87 ILE A C 1
ATOM 714 O O . ILE A 1 87 ? -8.241 19.650 27.433 1.00 97.62 87 ILE A O 1
ATOM 718 N N . ASP A 1 88 ? -7.070 17.726 27.593 1.00 97.31 88 ASP A N 1
ATOM 719 C CA . ASP A 1 88 ? -5.866 18.319 28.187 1.00 97.31 88 ASP A CA 1
ATOM 720 C C . ASP A 1 88 ? -5.310 19.436 27.294 1.00 97.31 88 ASP A C 1
ATOM 722 O O . ASP A 1 88 ? -5.198 20.584 27.717 1.00 97.31 88 ASP A O 1
ATOM 726 N N . LEU A 1 89 ? -5.107 19.147 26.003 1.00 97.00 89 LEU A N 1
ATOM 727 C CA . LEU A 1 89 ? -4.619 20.134 25.033 1.00 97.00 89 LEU A CA 1
ATOM 728 C C . LEU A 1 89 ? -5.565 21.332 24.866 1.00 97.00 89 LEU A C 1
ATOM 730 O O . LEU A 1 89 ? -5.119 22.456 24.640 1.00 97.00 89 LEU A O 1
ATOM 734 N N . GLN A 1 90 ? -6.880 21.115 24.956 1.00 97.06 90 GLN A N 1
ATOM 735 C CA . GLN A 1 90 ? -7.856 22.206 24.920 1.00 97.06 90 GLN A CA 1
ATOM 736 C C . GLN A 1 90 ? -7.794 23.081 26.177 1.00 97.06 90 GLN A C 1
ATOM 738 O O . GLN A 1 90 ? -8.057 24.282 26.081 1.00 97.06 90 GLN A O 1
ATOM 743 N N . SER A 1 91 ? -7.474 22.501 27.334 1.00 96.56 91 SER A N 1
ATOM 744 C CA . SER A 1 91 ? -7.244 23.248 28.572 1.00 96.56 91 SER A CA 1
ATOM 745 C C . SER A 1 91 ? -5.975 24.086 28.462 1.00 96.56 91 SER A C 1
ATOM 747 O O . SER A 1 91 ? -6.036 25.304 28.634 1.00 96.56 91 SER A O 1
ATOM 749 N N . ASP A 1 92 ? -4.868 23.464 28.056 1.00 96.69 92 ASP A N 1
ATOM 750 C CA . ASP A 1 92 ? -3.579 24.131 27.869 1.00 96.69 92 ASP A CA 1
ATOM 751 C C . ASP A 1 92 ? -3.695 25.306 26.894 1.00 96.69 92 ASP A C 1
ATOM 753 O O . ASP A 1 92 ? -3.204 26.400 27.166 1.00 96.69 92 ASP A O 1
ATOM 757 N N . LEU A 1 93 ? -4.410 25.120 25.777 1.00 94.69 93 LEU A N 1
ATOM 758 C CA . LEU A 1 93 ? -4.636 26.185 24.802 1.00 94.69 93 LEU A CA 1
ATOM 759 C C . LEU A 1 93 ? -5.401 27.369 25.408 1.00 94.69 93 LEU A C 1
ATOM 761 O O . LEU A 1 93 ? -5.043 28.518 25.154 1.00 94.69 93 LEU A O 1
ATOM 765 N N . LYS A 1 94 ? -6.440 27.117 26.214 1.00 95.06 94 LYS A N 1
ATOM 766 C CA . LYS A 1 94 ? -7.194 28.187 26.888 1.00 95.06 94 LYS A CA 1
ATOM 767 C C . LYS A 1 94 ? -6.323 28.947 27.879 1.00 95.06 94 LYS A C 1
ATOM 769 O O . LYS A 1 94 ? -6.410 30.172 27.939 1.00 95.06 94 LYS A O 1
ATOM 774 N N . GLU A 1 95 ? -5.490 28.241 28.639 1.00 94.00 95 GLU A N 1
ATOM 775 C CA . GLU A 1 95 ? -4.544 28.877 29.555 1.00 94.00 95 GLU A CA 1
ATOM 776 C C . GLU A 1 95 ? -3.512 29.718 28.809 1.00 94.00 95 GLU A C 1
ATOM 778 O O . GLU A 1 95 ? -3.238 30.847 29.215 1.00 94.00 95 GLU A O 1
ATOM 783 N N . LEU A 1 96 ? -2.972 29.204 27.702 1.00 92.88 96 LEU A N 1
ATOM 784 C CA . LEU A 1 96 ? -1.989 29.912 26.890 1.00 92.88 96 LEU A CA 1
ATOM 785 C C . LEU A 1 96 ? -2.583 31.182 26.272 1.00 92.88 96 LEU A C 1
ATOM 787 O O . LEU A 1 96 ? -1.964 32.241 26.341 1.00 92.88 96 LEU A O 1
ATOM 791 N N . VAL A 1 97 ? -3.799 31.091 25.720 1.00 92.62 97 VAL A N 1
ATOM 792 C CA . VAL A 1 97 ? -4.536 32.244 25.182 1.00 92.62 97 VAL A CA 1
ATOM 793 C C . VAL A 1 97 ? -4.763 33.279 26.277 1.00 92.62 97 VAL A C 1
ATOM 795 O O . VAL A 1 97 ? -4.439 34.442 26.074 1.00 92.62 97 VAL A O 1
ATOM 798 N N . LYS A 1 98 ? -5.233 32.864 27.459 1.00 90.06 98 LYS A N 1
ATOM 799 C CA . LYS A 1 98 ? -5.440 33.781 28.584 1.00 90.06 98 LYS A CA 1
ATOM 800 C C . LYS A 1 98 ? -4.140 34.473 29.008 1.00 90.06 98 LYS A C 1
ATOM 802 O O . LYS A 1 98 ? -4.118 35.691 29.133 1.00 90.06 98 LYS A O 1
ATOM 807 N N . ARG A 1 99 ? -3.044 33.721 29.164 1.00 86.25 99 ARG A N 1
ATOM 808 C CA . ARG A 1 99 ? -1.727 34.290 29.502 1.00 86.25 99 ARG A CA 1
ATOM 809 C C . ARG A 1 99 ? -1.225 35.256 28.432 1.00 86.25 99 ARG A C 1
ATOM 811 O O . ARG A 1 99 ? -0.653 36.279 28.779 1.00 86.25 99 ARG A O 1
ATOM 818 N N . SER A 1 100 ? -1.447 34.955 27.154 1.00 83.62 100 SER A N 1
ATOM 819 C CA . SER A 1 100 ? -1.123 35.859 26.046 1.00 83.62 100 SER A CA 1
ATOM 820 C C . SER A 1 100 ? -1.884 37.182 26.162 1.00 83.62 100 SER A C 1
ATOM 822 O O . SER A 1 100 ? -1.282 38.243 26.037 1.00 83.62 100 SER A O 1
ATOM 824 N N . SER A 1 101 ? -3.187 37.125 26.450 1.00 77.31 101 SER A N 1
ATOM 825 C CA . SER A 1 101 ? -4.031 38.312 26.631 1.00 77.31 101 SER A CA 1
ATOM 826 C C . SER A 1 101 ? -3.628 39.142 27.855 1.00 77.31 101 SER A C 1
ATOM 828 O O . SER A 1 101 ? -3.579 40.367 27.784 1.00 77.31 101 SER A O 1
ATOM 830 N N . ASP A 1 102 ? -3.310 38.479 28.970 1.00 73.00 102 ASP A N 1
ATOM 831 C CA . ASP A 1 102 ? -2.889 39.137 30.212 1.00 73.00 102 ASP A CA 1
ATOM 832 C C . ASP A 1 102 ? -1.529 39.844 30.042 1.00 73.00 102 ASP A C 1
ATOM 834 O O . ASP A 1 102 ? -1.301 40.912 30.611 1.00 73.00 102 ASP A O 1
ATOM 838 N N . VAL A 1 103 ? -0.632 39.284 29.220 1.00 69.19 103 VAL A N 1
ATOM 839 C CA . VAL A 1 103 ? 0.658 39.900 28.881 1.00 69.19 103 VAL A CA 1
ATOM 840 C C . VAL A 1 103 ? 0.462 41.143 28.007 1.00 69.19 103 VAL A C 1
ATOM 842 O O . VAL A 1 103 ? 1.037 42.181 28.323 1.00 69.19 103 VAL A O 1
ATOM 845 N N . GLU A 1 104 ? -0.378 41.103 26.970 1.00 63.75 104 GLU A N 1
ATOM 846 C CA . GLU A 1 104 ? -0.647 42.272 26.107 1.00 63.75 104 GLU A CA 1
ATOM 847 C C . GLU A 1 104 ? -1.269 43.458 26.869 1.00 63.75 104 GLU A C 1
ATOM 849 O O . GLU A 1 104 ? -0.931 44.613 26.605 1.00 63.75 104 GLU A O 1
ATOM 854 N N . LEU A 1 105 ? -2.111 43.182 27.871 1.00 60.69 105 LEU A N 1
ATOM 855 C CA . LEU A 1 105 ? -2.689 44.202 28.755 1.00 60.69 105 LEU A CA 1
ATOM 856 C C . LEU A 1 105 ? -1.681 44.792 29.754 1.00 60.69 105 LEU A C 1
ATOM 858 O O . LEU A 1 105 ? -1.883 45.905 30.223 1.00 60.69 105 LEU A O 1
ATOM 862 N N . SER A 1 106 ? -0.604 44.074 30.086 1.00 60.38 106 SER A N 1
ATOM 863 C CA . SER A 1 106 ? 0.437 44.558 31.010 1.00 60.38 106 SER A CA 1
ATOM 864 C C . SER A 1 106 ? 1.456 45.513 30.369 1.00 60.38 106 SER A C 1
ATOM 866 O O . SER A 1 106 ? 2.213 46.167 31.084 1.00 60.38 106 SER A O 1
ATOM 868 N N . PHE A 1 107 ? 1.473 45.594 29.033 1.00 55.31 107 PHE A N 1
ATOM 869 C CA 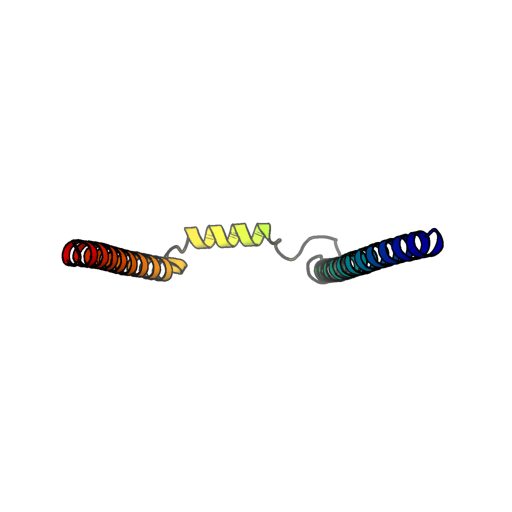. PHE A 1 107 ? 2.370 46.451 28.246 1.00 55.31 107 PHE A CA 1
ATOM 870 C C . PHE A 1 107 ? 1.660 47.637 27.560 1.00 55.31 107 PHE A C 1
ATOM 872 O O . PHE A 1 107 ? 2.319 48.383 26.833 1.00 55.31 107 PHE A O 1
ATOM 879 N N . SER A 1 108 ? 0.351 47.812 27.785 1.00 49.94 108 SER A N 1
ATOM 880 C CA . SER A 1 108 ? -0.454 48.959 27.321 1.00 49.94 108 SER A CA 1
ATOM 881 C C . SER A 1 108 ? -0.733 49.928 28.466 1.00 49.94 108 SER A C 1
ATOM 883 O O . SER A 1 108 ? -0.725 51.151 28.210 1.00 49.94 108 SER A O 1
#

Radius of gyration: 29.9 Å; chains: 1; bounding box: 48×74×63 Å

pLDDT: mean 90.73, std 9.46, range [49.94, 98.5]

Foldseek 3Di:
DVVVVVVVVVVVVVVVVVVVVVVVVVVVVVVVVVVVVVVCCCVPQADPVRDGPDDDPVRVVVVVVVCCVVCVVVCVVVVVVVVVVVVVVVVVVVVVVVVVVVVVVVVD

Organism: NCBI:txid259542

Secondary structure (DSSP, 8-state):
-HHHHHHHHHHHHHHHHHHHHHHHHHHHHHHHHHHHHHHHHHHHSB-TTS-B-S--HHHHHHHHHHHHHH-THHHHHHHHHHHHHHHHHHHHHHHHHHHHHHHHHH--